Protein AF-A0A9Q3YVE8-F1 (afdb_monomer_lite)

Radius of gyration: 18.66 Å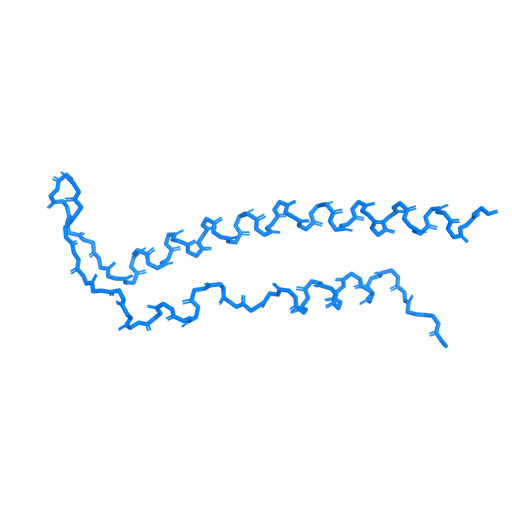; chains: 1; bounding box: 40×12×59 Å

Structure (mmCIF, N/CA/C/O backbone):
data_AF-A0A9Q3YVE8-F1
#
_entry.id   AF-A0A9Q3YVE8-F1
#
loop_
_atom_site.group_PDB
_atom_site.id
_atom_site.type_symbol
_atom_site.label_atom_id
_atom_site.label_alt_id
_atom_site.label_comp_id
_atom_site.label_asym_id
_atom_site.label_entity_id
_atom_site.label_seq_id
_atom_site.pdbx_PDB_ins_code
_atom_site.Cartn_x
_atom_site.Cartn_y
_atom_site.Cartn_z
_atom_site.occupancy
_atom_site.B_iso_or_equiv
_atom_site.auth_seq_id
_atom_site.auth_comp_id
_atom_site.auth_asym_id
_atom_site.auth_atom_id
_atom_site.pdbx_PDB_model_num
ATOM 1 N N . MET A 1 1 ? -4.308 -2.304 33.410 1.00 51.69 1 MET A N 1
ATOM 2 C CA . MET A 1 1 ? -4.746 -1.094 32.682 1.00 51.69 1 MET A CA 1
ATOM 3 C C . MET A 1 1 ? -5.261 -1.543 31.320 1.00 51.69 1 MET A C 1
ATOM 5 O O . MET A 1 1 ? -4.512 -2.214 30.622 1.00 51.69 1 MET A O 1
ATOM 9 N N . LYS A 1 2 ? -6.541 -1.316 30.986 1.00 65.12 2 LYS A N 1
ATOM 10 C CA . LYS A 1 2 ? -7.064 -1.618 29.639 1.00 65.12 2 LYS A CA 1
ATOM 11 C C . LYS A 1 2 ? -6.658 -0.474 28.708 1.00 65.12 2 LYS A C 1
ATOM 13 O O . LYS A 1 2 ? -6.879 0.678 29.065 1.00 65.12 2 LYS A O 1
ATOM 18 N N . LEU A 1 3 ? -6.056 -0.804 27.566 1.00 67.06 3 LEU A N 1
ATOM 19 C CA . LEU A 1 3 ? -5.794 0.157 26.493 1.00 67.06 3 LEU A CA 1
ATOM 20 C C . LEU A 1 3 ? -7.127 0.677 25.947 1.00 67.06 3 LEU A C 1
ATOM 22 O O . LEU A 1 3 ? -8.099 -0.077 25.848 1.00 67.06 3 LEU A O 1
ATOM 26 N N . SER A 1 4 ? -7.167 1.956 25.599 1.00 75.69 4 SER A N 1
ATOM 27 C CA . SER A 1 4 ? -8.287 2.552 24.881 1.00 75.69 4 SER A CA 1
ATOM 28 C C . SER A 1 4 ? -8.403 1.964 23.470 1.00 75.69 4 SER A C 1
ATOM 30 O O . SER A 1 4 ? -7.428 1.475 22.894 1.00 75.69 4 SER A O 1
ATOM 32 N N . PHE A 1 5 ? -9.604 2.042 22.889 1.00 69.62 5 PHE A N 1
ATOM 33 C CA . PHE A 1 5 ? -9.874 1.643 21.501 1.00 69.62 5 PHE A CA 1
ATOM 34 C C . PHE A 1 5 ? -8.847 2.234 20.524 1.00 69.62 5 PHE A C 1
ATOM 36 O O . PHE A 1 5 ? -8.286 1.524 19.690 1.00 69.62 5 PHE A O 1
ATOM 43 N N . TYR A 1 6 ? -8.562 3.527 20.687 1.00 69.81 6 TYR A N 1
ATOM 44 C CA . TYR A 1 6 ? -7.629 4.261 19.844 1.00 69.81 6 TYR A CA 1
ATOM 45 C C . TYR A 1 6 ? -6.209 3.687 19.928 1.00 69.81 6 TYR A C 1
ATOM 47 O O . TYR A 1 6 ? -5.561 3.489 18.905 1.00 69.81 6 TYR A O 1
ATOM 55 N N . GLU A 1 7 ? -5.739 3.325 21.122 1.00 75.75 7 GLU A N 1
ATOM 56 C CA . GLU A 1 7 ? -4.405 2.744 21.300 1.00 75.75 7 GLU A CA 1
ATOM 57 C C . GLU A 1 7 ? -4.286 1.335 20.701 1.00 75.75 7 GLU A C 1
ATOM 59 O O . GLU A 1 7 ? -3.255 1.004 20.114 1.00 75.75 7 GLU A O 1
ATOM 64 N N . VAL A 1 8 ? -5.334 0.507 20.804 1.00 74.62 8 VAL A N 1
ATOM 65 C CA . VAL A 1 8 ? -5.361 -0.834 20.188 1.00 74.62 8 VAL A CA 1
ATOM 66 C C . VAL A 1 8 ? -5.349 -0.729 18.664 1.00 74.62 8 VAL A C 1
ATOM 68 O O . VAL A 1 8 ? -4.570 -1.426 18.011 1.00 74.62 8 VAL A O 1
ATOM 71 N N . TYR A 1 9 ? -6.155 0.178 18.107 1.00 71.00 9 TYR A N 1
ATOM 72 C CA . TYR A 1 9 ? -6.189 0.447 16.672 1.00 71.00 9 TYR A CA 1
ATOM 73 C C . TYR A 1 9 ? -4.833 0.943 16.157 1.00 71.00 9 TYR A C 1
ATOM 75 O O . TYR A 1 9 ? -4.288 0.366 15.219 1.00 71.00 9 TYR A O 1
ATOM 83 N N . ILE A 1 10 ? -4.240 1.953 16.803 1.00 73.38 10 ILE A N 1
ATOM 84 C CA . ILE A 1 10 ? -2.936 2.504 16.407 1.00 73.38 10 ILE A CA 1
ATOM 85 C C . ILE A 1 10 ? -1.845 1.435 16.473 1.00 73.38 10 ILE A C 1
ATOM 87 O O . ILE A 1 10 ? -1.025 1.337 15.563 1.00 73.38 10 ILE A O 1
ATOM 91 N N . LYS A 1 11 ? -1.846 0.585 17.505 1.00 72.31 11 LYS A N 1
ATOM 92 C CA . LYS A 1 11 ? -0.855 -0.487 17.632 1.00 72.31 11 LYS A CA 1
ATOM 93 C C . LYS A 1 11 ? -0.986 -1.524 16.514 1.00 72.31 11 LYS A C 1
ATOM 95 O O . LYS A 1 11 ? 0.025 -1.879 15.912 1.00 72.31 11 LYS A O 1
ATOM 100 N N . ALA A 1 12 ? -2.207 -1.959 16.198 1.00 66.25 12 ALA A N 1
ATOM 101 C CA . ALA A 1 12 ? -2.462 -2.875 15.086 1.00 66.25 12 ALA A CA 1
ATOM 102 C C . ALA A 1 12 ? -2.118 -2.236 13.728 1.00 66.25 12 ALA A C 1
ATOM 104 O O . ALA A 1 12 ? -1.503 -2.879 12.880 1.00 66.25 12 ALA A O 1
ATOM 105 N N . TYR A 1 13 ? -2.448 -0.958 13.538 1.00 69.31 13 TYR A N 1
ATOM 106 C CA . TYR A 1 13 ? -2.119 -0.199 12.333 1.00 69.31 13 TYR A CA 1
ATOM 107 C C . TYR A 1 13 ? -0.600 -0.076 12.130 1.00 69.31 13 TYR A C 1
ATOM 109 O O . TYR A 1 13 ? -0.102 -0.332 11.036 1.00 69.31 13 TYR A O 1
ATOM 117 N N . LEU A 1 14 ? 0.152 0.274 13.179 1.00 68.69 14 LEU A N 1
ATOM 118 C CA . LEU A 1 14 ? 1.605 0.456 13.108 1.00 68.69 14 LEU A CA 1
ATOM 119 C C . LEU A 1 14 ? 2.360 -0.869 12.952 1.00 68.69 14 LEU A C 1
ATOM 121 O O . LEU A 1 14 ? 3.324 -0.929 12.194 1.00 68.69 14 LEU A O 1
ATOM 125 N N . GLN A 1 15 ? 1.925 -1.940 13.626 1.00 66.88 15 GLN A N 1
ATOM 126 C CA . GLN A 1 15 ? 2.564 -3.258 13.514 1.00 66.88 15 GLN A CA 1
ATOM 127 C C . GLN A 1 15 ? 2.448 -3.862 12.109 1.00 66.88 15 GLN A C 1
ATOM 129 O O . GLN A 1 15 ? 3.336 -4.599 11.692 1.00 66.88 15 GLN A O 1
ATOM 134 N N . ASN A 1 16 ? 1.385 -3.535 11.373 1.00 60.50 16 ASN A N 1
ATOM 135 C CA . ASN A 1 16 ? 1.127 -4.095 10.047 1.00 60.50 16 ASN A CA 1
ATOM 136 C C . ASN A 1 16 ? 1.615 -3.208 8.887 1.00 60.50 16 ASN A C 1
ATOM 138 O O . ASN A 1 16 ? 1.418 -3.568 7.729 1.00 60.50 16 ASN A O 1
ATOM 142 N N . ARG A 1 17 ? 2.248 -2.055 9.154 1.00 63.09 17 ARG A N 1
ATOM 143 C CA . ARG A 1 17 ? 2.670 -1.106 8.108 1.00 63.09 17 ARG A CA 1
ATOM 144 C C . ARG A 1 17 ? 4.174 -0.845 8.106 1.00 63.09 17 ARG A C 1
ATOM 146 O O . ARG A 1 17 ? 4.637 0.262 8.361 1.00 63.09 17 ARG A O 1
ATOM 153 N N . ILE A 1 18 ? 4.930 -1.873 7.736 1.00 70.31 18 ILE A N 1
ATOM 154 C CA . ILE A 1 18 ? 6.246 -1.692 7.107 1.00 70.31 18 ILE A CA 1
ATOM 155 C C . ILE A 1 18 ? 5.991 -1.262 5.651 1.00 70.31 18 ILE A C 1
ATOM 157 O O . ILE A 1 18 ? 5.020 -1.720 5.049 1.00 70.31 18 ILE A O 1
ATOM 161 N N . ASP A 1 19 ? 6.802 -0.353 5.092 1.00 77.62 19 ASP A N 1
ATOM 162 C CA . ASP A 1 19 ? 6.683 0.043 3.680 1.00 77.62 19 ASP A CA 1
ATOM 163 C C . ASP A 1 19 ? 6.693 -1.218 2.798 1.00 77.62 19 ASP A C 1
ATOM 165 O O . ASP A 1 19 ? 7.699 -1.934 2.780 1.00 77.62 19 ASP A O 1
ATOM 169 N N . PRO A 1 20 ? 5.596 -1.506 2.072 1.00 78.31 20 PRO A N 1
ATOM 170 C CA . PRO A 1 20 ? 5.431 -2.777 1.375 1.00 78.31 20 PRO A CA 1
ATOM 171 C C . PRO A 1 20 ? 6.399 -2.944 0.198 1.00 78.31 20 PRO A C 1
ATOM 173 O O . PRO A 1 20 ? 6.493 -4.032 -0.372 1.00 78.31 20 PRO A O 1
ATOM 176 N N . THR A 1 21 ? 7.109 -1.875 -0.169 1.00 84.25 21 THR A N 1
ATOM 177 C CA . THR A 1 21 ? 8.055 -1.827 -1.283 1.00 84.25 21 THR A CA 1
ATOM 178 C C . THR A 1 21 ? 9.505 -1.608 -0.854 1.00 84.25 21 THR A C 1
ATOM 180 O O . THR A 1 21 ? 10.383 -1.554 -1.714 1.00 84.25 21 THR A O 1
ATOM 183 N N . ALA A 1 22 ? 9.798 -1.538 0.451 1.00 83.12 22 ALA A N 1
ATOM 184 C CA . ALA A 1 22 ? 11.151 -1.278 0.960 1.00 83.12 22 ALA A CA 1
ATOM 185 C C . ALA A 1 22 ? 12.201 -2.262 0.411 1.00 83.12 22 ALA A C 1
ATOM 187 O O . ALA A 1 22 ? 13.306 -1.877 0.046 1.00 83.12 22 ALA A O 1
ATOM 188 N N . GLN A 1 23 ? 11.828 -3.533 0.288 1.00 84.25 23 GLN A N 1
ATOM 189 C CA . GLN A 1 23 ? 12.652 -4.616 -0.246 1.00 84.25 23 GLN A CA 1
ATOM 190 C C . GLN A 1 23 ? 12.841 -4.577 -1.771 1.00 84.25 23 GLN A C 1
ATOM 192 O O . GLN A 1 23 ? 13.635 -5.355 -2.299 1.00 84.25 23 GLN A O 1
ATOM 197 N N . MET A 1 24 ? 12.086 -3.738 -2.486 1.00 84.31 24 M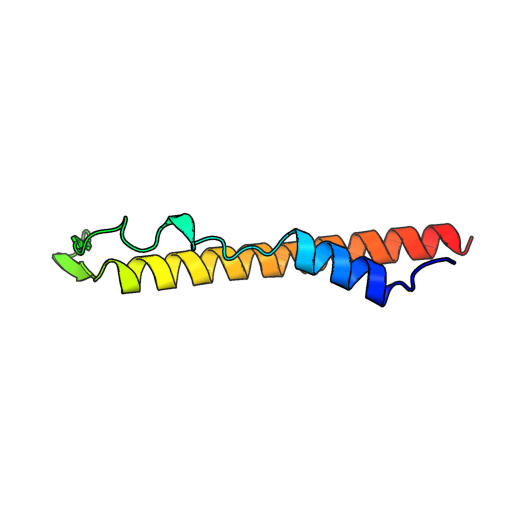ET A N 1
ATOM 198 C CA . MET A 1 24 ? 12.110 -3.638 -3.951 1.00 84.31 24 MET A CA 1
ATOM 199 C C . MET A 1 24 ? 13.060 -2.543 -4.448 1.00 84.31 24 MET A C 1
ATOM 201 O O . MET A 1 24 ? 13.499 -2.589 -5.599 1.00 84.31 24 MET A O 1
ATOM 205 N N . VAL A 1 25 ? 13.405 -1.582 -3.586 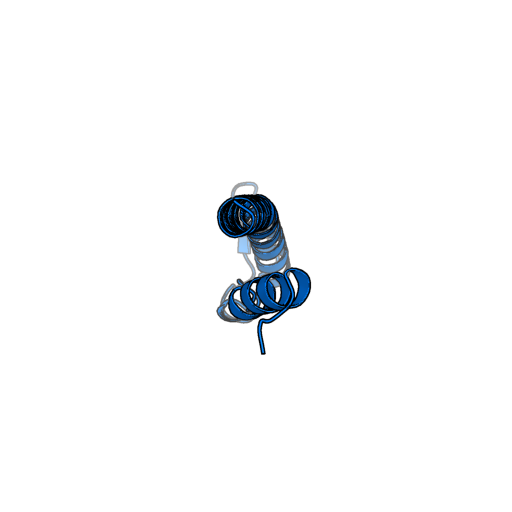1.00 82.06 25 VAL A N 1
ATOM 206 C CA . VAL A 1 25 ? 14.333 -0.491 -3.907 1.00 82.06 25 VAL A CA 1
ATOM 207 C C . VAL A 1 25 ? 15.678 -1.065 -4.357 1.00 82.06 25 VAL A C 1
ATOM 209 O O . VAL A 1 25 ? 16.261 -1.918 -3.689 1.00 82.06 25 VAL A O 1
ATOM 212 N N . GLY A 1 26 ? 16.150 -0.629 -5.528 1.00 82.94 26 GLY A N 1
ATOM 213 C CA . GLY A 1 26 ? 17.405 -1.092 -6.131 1.00 82.94 26 GLY A CA 1
ATOM 214 C C . GLY A 1 26 ? 17.362 -2.491 -6.762 1.00 82.94 26 GLY A C 1
ATOM 215 O O . GLY A 1 26 ? 18.377 -2.935 -7.288 1.00 82.94 26 GLY A O 1
ATOM 216 N N . ARG A 1 27 ? 16.217 -3.192 -6.734 1.00 88.31 27 ARG A N 1
ATOM 217 C CA . ARG A 1 27 ? 16.051 -4.517 -7.367 1.00 88.31 27 ARG A CA 1
ATOM 218 C C . ARG A 1 27 ? 15.319 -4.481 -8.703 1.00 88.31 27 ARG A C 1
ATOM 220 O O . ARG A 1 27 ? 15.429 -5.434 -9.468 1.00 88.31 27 ARG A O 1
ATOM 227 N N . ILE A 1 28 ? 14.560 -3.419 -8.965 1.00 87.75 28 ILE A N 1
ATOM 228 C CA . ILE A 1 28 ? 13.819 -3.248 -10.217 1.00 87.75 28 ILE A CA 1
ATOM 229 C C . ILE A 1 28 ? 14.644 -2.350 -11.147 1.00 87.75 28 ILE A C 1
ATOM 231 O O . ILE A 1 28 ? 14.859 -1.188 -10.796 1.00 87.75 28 ILE A O 1
ATOM 235 N N . PRO A 1 29 ? 15.129 -2.862 -12.294 1.00 90.50 29 PRO A N 1
ATOM 236 C CA . PRO A 1 29 ? 15.831 -2.052 -13.279 1.00 90.50 29 PRO A CA 1
ATOM 237 C C . PRO A 1 29 ? 14.849 -1.228 -14.119 1.00 90.50 29 PRO A C 1
ATOM 239 O O . PRO A 1 29 ? 13.655 -1.531 -14.199 1.00 90.50 29 PRO A O 1
ATOM 242 N N . ASP A 1 30 ? 15.381 -0.213 -14.791 1.00 93.44 30 ASP A N 1
ATOM 243 C CA . ASP A 1 30 ? 14.657 0.505 -15.833 1.00 93.44 30 ASP A CA 1
ATOM 244 C C . ASP A 1 30 ? 14.324 -0.443 -16.995 1.00 93.44 30 ASP A C 1
ATOM 246 O O . ASP A 1 30 ? 15.146 -1.270 -17.399 1.00 93.44 30 ASP A O 1
ATOM 250 N N . GLN A 1 31 ? 13.113 -0.337 -17.540 1.00 92.81 31 GLN A N 1
ATOM 251 C CA . GLN A 1 31 ? 12.626 -1.232 -18.592 1.00 92.81 31 GLN A CA 1
ATOM 252 C C . GLN A 1 31 ? 11.641 -0.533 -19.530 1.00 92.81 31 GLN A C 1
ATOM 254 O O . GLN A 1 31 ? 11.116 0.537 -19.227 1.00 92.81 31 GLN A O 1
ATOM 259 N N . ARG A 1 32 ? 11.386 -1.142 -20.692 1.00 92.94 32 ARG A N 1
ATOM 260 C CA . ARG A 1 32 ? 10.288 -0.733 -21.574 1.00 92.94 32 ARG A CA 1
ATOM 261 C C . ARG A 1 32 ? 9.060 -1.581 -21.286 1.00 92.94 32 ARG A C 1
ATOM 263 O O . ARG A 1 32 ? 9.190 -2.786 -21.086 1.00 92.94 32 ARG A O 1
ATOM 270 N N . ASP A 1 33 ? 7.894 -0.955 -21.253 1.00 87.12 33 ASP A N 1
ATOM 271 C CA . ASP A 1 33 ? 6.633 -1.679 -21.140 1.00 87.12 33 ASP A CA 1
ATOM 272 C C . ASP A 1 33 ? 6.224 -2.334 -22.471 1.00 87.12 33 ASP A C 1
ATOM 274 O O . ASP A 1 33 ? 6.928 -2.256 -23.482 1.00 87.12 33 ASP A O 1
ATOM 278 N N . SER A 1 34 ? 5.072 -3.003 -22.466 1.00 87.56 34 SER A N 1
ATOM 279 C CA . SER A 1 34 ? 4.514 -3.678 -23.641 1.00 87.56 34 SER A CA 1
ATOM 280 C C . SER A 1 34 ? 4.173 -2.738 -24.800 1.00 87.56 34 SER A C 1
ATOM 282 O O . SER A 1 34 ? 4.056 -3.201 -25.930 1.00 87.56 34 SER A O 1
ATOM 284 N N . GLU A 1 35 ? 4.017 -1.438 -24.541 1.00 91.19 35 GLU A N 1
ATOM 285 C CA . GLU A 1 35 ? 3.752 -0.409 -25.554 1.00 91.19 35 GLU A CA 1
ATOM 286 C C . GLU A 1 35 ? 5.056 0.220 -26.079 1.00 91.19 35 GLU A C 1
ATOM 288 O O . GLU A 1 35 ? 5.042 1.052 -26.986 1.00 91.19 35 GLU A O 1
ATOM 293 N N . GLY A 1 36 ? 6.204 -0.200 -25.538 1.00 89.25 36 GLY A N 1
ATOM 294 C CA . GLY A 1 36 ? 7.524 0.307 -25.887 1.00 89.25 36 GLY A CA 1
ATOM 295 C C . GLY A 1 36 ? 7.912 1.587 -25.145 1.00 89.25 36 GLY A C 1
ATOM 296 O O . GLY A 1 36 ? 8.989 2.130 -25.421 1.00 89.25 36 GLY A O 1
ATOM 297 N N . SER A 1 37 ? 7.101 2.062 -24.195 1.00 92.50 37 SER A N 1
ATOM 298 C CA . SER A 1 37 ? 7.396 3.258 -23.404 1.00 92.50 37 SER A CA 1
ATOM 299 C C . SER A 1 37 ? 8.444 2.955 -22.338 1.00 92.50 37 SER A C 1
ATOM 301 O O . SER A 1 37 ? 8.426 1.909 -21.693 1.00 92.50 37 SER A O 1
ATOM 303 N N . PHE A 1 38 ? 9.398 3.870 -22.160 1.00 93.44 38 PHE A N 1
ATOM 304 C CA . PHE A 1 38 ? 10.453 3.720 -21.159 1.00 93.44 38 PHE A CA 1
ATOM 305 C C . PHE A 1 38 ? 9.923 4.045 -19.761 1.00 93.44 38 PHE A C 1
ATOM 307 O O . PHE A 1 38 ? 9.318 5.098 -19.554 1.00 93.44 38 PHE A O 1
ATOM 314 N N . ARG A 1 39 ? 10.189 3.159 -18.801 1.00 91.81 39 ARG A N 1
ATOM 315 C CA . ARG A 1 39 ? 9.791 3.294 -17.400 1.00 91.81 39 ARG A CA 1
ATOM 316 C C . ARG A 1 39 ? 10.997 3.069 -16.502 1.00 91.81 39 ARG A C 1
ATOM 318 O O . ARG A 1 39 ? 11.702 2.070 -16.654 1.00 91.81 39 ARG A O 1
ATOM 325 N N . THR A 1 40 ? 11.219 3.967 -15.546 1.00 92.75 40 THR A N 1
ATOM 326 C CA . THR A 1 40 ? 12.281 3.755 -14.556 1.00 92.75 40 THR A CA 1
ATOM 327 C C . THR A 1 40 ? 11.843 2.759 -13.488 1.00 92.75 40 THR A C 1
ATOM 329 O O . THR A 1 40 ? 10.657 2.659 -13.158 1.00 92.75 40 THR A O 1
ATOM 332 N N . GLY A 1 41 ? 12.801 2.048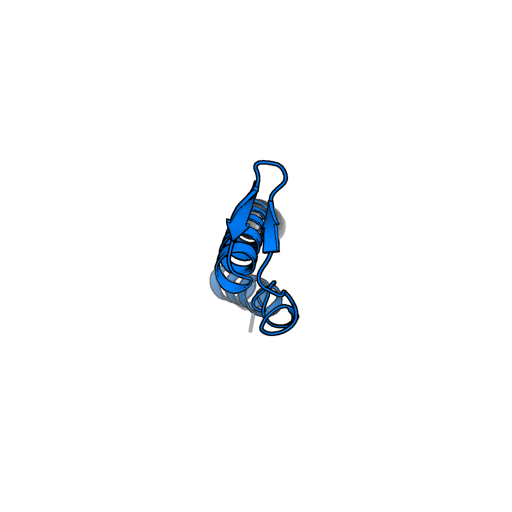 -12.895 1.00 88.75 41 GLY A N 1
ATOM 333 C CA . GLY A 1 41 ? 12.536 1.155 -11.767 1.00 88.75 41 GLY A CA 1
ATOM 334 C C . GLY A 1 41 ? 11.842 1.882 -10.611 1.00 88.75 41 GLY A C 1
ATOM 335 O O . GLY A 1 41 ? 10.915 1.354 -10.003 1.00 88.75 41 GL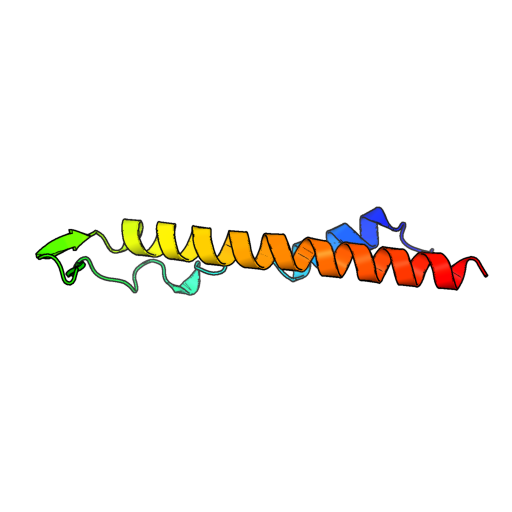Y A O 1
ATOM 336 N N . GLU A 1 42 ? 12.212 3.140 -10.364 1.00 90.00 42 GLU A N 1
ATOM 337 C CA . GLU A 1 42 ? 11.578 3.988 -9.350 1.00 90.00 42 GLU A CA 1
ATOM 338 C C . GLU A 1 42 ? 10.113 4.321 -9.676 1.00 90.00 42 GLU A C 1
ATOM 340 O O . GLU A 1 42 ? 9.259 4.261 -8.789 1.00 90.00 42 GLU A O 1
ATOM 345 N N . GLN A 1 43 ? 9.789 4.621 -10.941 1.00 90.19 43 GLN A N 1
ATOM 346 C CA . GLN A 1 43 ? 8.403 4.847 -11.370 1.00 90.19 43 GLN A CA 1
ATOM 347 C C . GLN A 1 43 ? 7.543 3.602 -11.145 1.00 90.19 43 GLN A C 1
ATOM 349 O O . GLN A 1 43 ? 6.432 3.703 -10.625 1.00 90.19 43 GLN A O 1
ATOM 354 N N . ILE A 1 44 ? 8.084 2.429 -11.470 1.00 91.06 44 ILE A N 1
ATOM 355 C CA . ILE A 1 44 ? 7.406 1.145 -11.283 1.00 91.06 44 ILE A CA 1
ATOM 356 C C . ILE A 1 44 ? 7.176 0.872 -9.792 1.00 91.06 44 ILE A C 1
ATOM 358 O O . ILE A 1 44 ? 6.060 0.552 -9.382 1.00 91.06 44 ILE A O 1
ATOM 362 N N . ILE A 1 45 ? 8.201 1.063 -8.955 1.00 90.75 45 ILE A N 1
ATOM 363 C CA . ILE A 1 45 ? 8.089 0.900 -7.498 1.00 90.75 45 ILE A CA 1
ATOM 364 C C . ILE A 1 45 ? 7.037 1.852 -6.924 1.00 90.75 45 ILE A C 1
ATOM 366 O O . ILE A 1 45 ? 6.246 1.448 -6.071 1.00 90.75 45 ILE A O 1
ATOM 370 N N . ARG A 1 46 ? 6.985 3.104 -7.393 1.00 90.25 46 ARG A N 1
ATOM 371 C CA . ARG A 1 46 ? 6.006 4.095 -6.930 1.00 90.25 46 ARG A CA 1
ATOM 372 C C . ARG A 1 46 ? 4.567 3.673 -7.225 1.00 90.25 46 ARG A C 1
ATOM 374 O O . ARG A 1 46 ? 3.693 3.888 -6.385 1.00 90.25 46 ARG A O 1
ATOM 381 N N . GLU A 1 47 ? 4.314 3.081 -8.385 1.00 90.44 47 GLU A N 1
ATOM 382 C CA . GLU A 1 47 ? 2.983 2.588 -8.749 1.00 90.44 47 GLU A CA 1
ATOM 383 C C . GLU A 1 47 ? 2.580 1.366 -7.937 1.00 90.44 47 GLU A C 1
ATOM 385 O O . GLU A 1 47 ? 1.512 1.372 -7.324 1.00 90.44 47 GLU A O 1
ATOM 390 N N . ILE A 1 48 ? 3.475 0.383 -7.825 1.00 89.31 48 ILE A N 1
ATOM 391 C CA . ILE A 1 48 ? 3.262 -0.800 -6.983 1.00 89.31 48 ILE A CA 1
ATOM 392 C C . ILE A 1 48 ? 2.982 -0.372 -5.537 1.00 89.31 48 ILE A C 1
ATOM 394 O O . ILE A 1 48 ? 2.034 -0.847 -4.909 1.00 89.31 48 ILE A O 1
ATOM 398 N N . ARG A 1 49 ? 3.759 0.582 -5.011 1.00 88.75 49 ARG A N 1
ATOM 399 C CA . ARG A 1 49 ? 3.565 1.135 -3.667 1.00 88.75 49 ARG A CA 1
ATOM 400 C C . ARG A 1 49 ? 2.179 1.741 -3.508 1.00 88.75 49 ARG A C 1
ATOM 402 O O . ARG A 1 49 ? 1.541 1.503 -2.485 1.00 88.75 49 ARG A O 1
ATOM 409 N N . LYS A 1 50 ? 1.712 2.514 -4.490 1.00 88.94 50 LYS A N 1
ATOM 410 C CA . LYS A 1 50 ? 0.379 3.123 -4.462 1.00 88.94 50 LYS A CA 1
ATOM 411 C C . LYS A 1 50 ? -0.710 2.051 -4.402 1.00 88.94 50 LYS A C 1
ATOM 413 O O . LYS A 1 50 ? -1.547 2.099 -3.508 1.00 88.94 50 LYS A O 1
ATOM 418 N N . GLU A 1 51 ? -0.648 1.045 -5.269 1.00 88.31 51 GLU A N 1
ATOM 419 C CA . GLU A 1 51 ? -1.626 -0.048 -5.282 1.00 88.31 51 GLU A CA 1
ATOM 420 C C . GLU A 1 51 ? -1.638 -0.854 -3.978 1.00 88.31 51 GLU A C 1
ATOM 422 O O . GLU A 1 51 ? -2.702 -1.214 -3.469 1.00 88.31 51 GLU A O 1
ATOM 427 N N . MET A 1 52 ? -0.460 -1.141 -3.416 1.00 86.38 52 MET A N 1
ATOM 428 C CA . MET A 1 52 ? -0.350 -1.856 -2.145 1.00 86.38 52 MET A CA 1
ATOM 429 C C . MET A 1 52 ? -0.888 -1.012 -0.987 1.00 86.38 52 MET A C 1
ATOM 431 O O . MET A 1 52 ? -1.641 -1.526 -0.165 1.00 86.38 52 MET A O 1
ATOM 435 N N . LEU A 1 53 ? -0.575 0.285 -0.934 1.00 83.56 53 LEU A N 1
ATOM 436 C CA . LEU A 1 53 ? -1.113 1.184 0.089 1.00 83.56 53 LEU A CA 1
ATOM 437 C C . LEU A 1 53 ? -2.635 1.332 -0.006 1.00 83.56 53 LEU A C 1
ATOM 439 O O . LEU A 1 53 ? -3.286 1.329 1.040 1.00 83.56 53 LEU A O 1
ATOM 443 N N . ASP A 1 54 ? -3.194 1.396 -1.217 1.00 84.56 54 ASP A N 1
ATOM 444 C CA . ASP A 1 54 ? -4.642 1.443 -1.446 1.00 84.56 54 ASP A CA 1
ATOM 445 C C . ASP A 1 54 ? -5.328 0.154 -0.963 1.00 84.56 54 ASP A C 1
ATOM 447 O O . ASP A 1 54 ? -6.394 0.212 -0.345 1.00 84.56 54 ASP A O 1
ATOM 451 N N . LYS A 1 55 ? -4.707 -1.016 -1.178 1.00 82.62 55 LYS A N 1
ATOM 452 C CA . LYS A 1 55 ? -5.193 -2.298 -0.636 1.00 82.62 55 LYS A CA 1
ATOM 453 C C . LYS A 1 55 ? -5.171 -2.309 0.892 1.00 82.62 55 LYS A C 1
ATOM 455 O O . LYS A 1 55 ? -6.206 -2.559 1.500 1.00 82.62 55 LYS A O 1
ATOM 460 N N . ILE A 1 56 ? -4.051 -1.928 1.514 1.00 77.31 56 ILE A N 1
ATOM 461 C CA . ILE A 1 56 ? -3.960 -1.869 2.984 1.00 77.31 56 ILE A CA 1
ATOM 462 C C . ILE A 1 56 ? -4.948 -0.822 3.540 1.00 77.31 56 ILE A C 1
ATOM 464 O O . ILE A 1 56 ? -5.507 -0.984 4.620 1.00 77.31 56 ILE A O 1
ATOM 468 N N . GLY A 1 57 ? -5.196 0.273 2.813 1.00 73.50 57 GLY A N 1
ATOM 469 C CA . GLY A 1 57 ? -6.230 1.254 3.153 1.00 73.50 57 GLY A CA 1
ATOM 470 C C . GLY A 1 57 ? -7.633 0.644 3.222 1.00 73.50 57 GLY A C 1
ATOM 471 O O . GLY A 1 57 ? -8.373 0.935 4.156 1.00 73.50 57 GLY A O 1
ATOM 472 N N . LYS A 1 58 ? -7.982 -0.248 2.290 1.00 76.69 58 LYS A N 1
ATOM 473 C CA . LYS A 1 58 ? -9.254 -0.989 2.327 1.00 76.69 58 LYS A CA 1
ATOM 474 C C . LYS A 1 58 ? -9.308 -1.981 3.491 1.00 76.69 58 LYS A C 1
ATOM 476 O O . LYS A 1 58 ? -10.345 -2.078 4.143 1.00 76.69 58 LYS A O 1
ATOM 481 N N . ASP A 1 59 ? -8.198 -2.651 3.793 1.00 70.00 59 ASP A N 1
ATOM 482 C CA . ASP A 1 59 ? -8.113 -3.601 4.910 1.00 70.00 59 ASP A CA 1
ATOM 483 C C . ASP A 1 59 ? -8.247 -2.912 6.278 1.00 70.00 59 ASP A C 1
ATOM 485 O O . ASP A 1 59 ? -8.855 -3.464 7.195 1.00 70.00 59 ASP A O 1
ATOM 489 N N . ASN A 1 60 ? -7.766 -1.673 6.420 1.00 67.69 60 ASN A N 1
ATOM 490 C CA . ASN A 1 60 ? -7.954 -0.895 7.649 1.00 67.69 60 ASN A CA 1
ATOM 491 C C . ASN A 1 60 ? -9.427 -0.710 8.018 1.00 67.69 60 ASN A C 1
ATOM 493 O O . ASN A 1 60 ? -9.759 -0.780 9.198 1.00 67.69 60 ASN A O 1
ATOM 497 N N . ASN A 1 61 ? -10.303 -0.514 7.028 1.00 70.38 61 ASN A N 1
ATOM 498 C CA . ASN A 1 61 ? -11.738 -0.390 7.277 1.00 70.38 61 ASN A CA 1
ATOM 499 C C . ASN A 1 61 ? -12.300 -1.691 7.878 1.00 70.38 61 ASN A C 1
ATOM 501 O O . ASN A 1 61 ? -13.205 -1.649 8.706 1.00 70.38 61 ASN A O 1
ATOM 505 N N . ILE A 1 62 ? -11.748 -2.852 7.504 1.00 69.75 62 ILE A N 1
ATOM 506 C CA . ILE A 1 62 ? -12.129 -4.156 8.068 1.00 69.75 62 ILE A CA 1
ATOM 507 C C . ILE A 1 62 ? -11.631 -4.277 9.512 1.00 69.75 62 ILE A C 1
ATOM 509 O O . ILE A 1 62 ? -12.408 -4.653 10.388 1.00 69.75 62 ILE A O 1
ATOM 513 N N . ILE A 1 63 ? -10.371 -3.908 9.775 1.00 67.88 63 ILE A N 1
ATOM 514 C CA . ILE A 1 63 ? -9.799 -3.904 11.131 1.00 67.88 63 ILE A CA 1
ATOM 515 C C . ILE A 1 63 ? -10.617 -2.988 12.047 1.00 67.88 63 ILE A C 1
ATOM 517 O O . ILE A 1 63 ? -10.981 -3.389 13.149 1.00 67.88 63 ILE A O 1
ATOM 521 N N . GLU A 1 64 ? -10.954 -1.781 11.594 1.00 66.94 64 GLU A N 1
ATOM 522 C CA . GLU A 1 64 ? -11.779 -0.836 12.348 1.00 66.94 64 GLU A CA 1
ATOM 523 C C . GLU A 1 64 ? -13.161 -1.425 12.673 1.00 66.94 64 GLU A C 1
ATOM 525 O O . GLU A 1 64 ? -13.584 -1.401 13.831 1.00 66.94 64 GLU A O 1
ATOM 530 N N . ILE A 1 65 ? -13.831 -2.039 11.691 1.00 67.19 65 ILE A N 1
ATOM 531 C CA . ILE A 1 65 ? -15.122 -2.715 11.886 1.00 67.19 65 ILE A CA 1
ATOM 532 C C . ILE A 1 65 ? -15.015 -3.858 12.903 1.00 67.19 65 ILE A C 1
ATOM 534 O O . ILE A 1 65 ? -15.892 -3.998 13.759 1.00 67.19 65 ILE A O 1
ATOM 538 N N . ASP A 1 66 ? -13.973 -4.684 12.833 1.00 68.62 66 ASP A N 1
ATOM 539 C CA . ASP A 1 66 ? -13.796 -5.813 13.749 1.00 68.62 66 ASP A CA 1
ATOM 540 C C . ASP A 1 66 ? -13.482 -5.358 15.176 1.00 68.62 66 ASP A C 1
ATOM 542 O O . ASP A 1 66 ? -14.020 -5.920 16.137 1.00 68.62 66 ASP A O 1
ATOM 546 N N . VAL A 1 67 ? -12.686 -4.298 15.341 1.00 68.12 67 VAL A N 1
ATOM 547 C CA . VAL A 1 67 ? -12.441 -3.703 16.660 1.00 68.12 67 VAL A CA 1
ATOM 548 C C . VAL A 1 67 ? -13.735 -3.088 17.215 1.00 68.12 67 VAL A C 1
ATOM 550 O O . VAL A 1 67 ? -14.062 -3.339 18.376 1.00 68.12 67 VAL A O 1
ATOM 553 N N . LEU A 1 68 ? -14.528 -2.373 16.405 1.00 67.69 68 LEU A N 1
ATOM 554 C CA . LEU A 1 68 ? -15.834 -1.828 16.816 1.00 67.69 68 LEU A CA 1
ATOM 555 C C . LEU A 1 68 ? -16.829 -2.930 17.217 1.00 67.69 68 LEU A C 1
ATOM 557 O O . LEU A 1 68 ? -17.512 -2.819 18.239 1.00 67.69 68 LEU A O 1
ATOM 561 N N . LYS A 1 69 ? -16.894 -4.029 16.453 1.00 69.00 69 LYS A N 1
ATOM 562 C CA . LYS A 1 69 ? -17.728 -5.198 16.781 1.00 69.00 69 LYS A CA 1
ATOM 563 C C . LYS A 1 69 ? -17.306 -5.853 18.094 1.00 69.00 69 LYS A C 1
ATOM 565 O O . LYS A 1 69 ? -18.167 -6.297 18.852 1.00 69.00 69 LYS A O 1
ATOM 570 N N . ASN A 1 70 ? -16.006 -5.935 18.364 1.00 64.44 70 ASN A N 1
ATOM 571 C CA . ASN A 1 70 ? -15.494 -6.531 19.595 1.00 64.44 70 ASN A CA 1
ATOM 572 C C . ASN A 1 70 ? -15.688 -5.616 20.817 1.00 64.44 70 ASN A C 1
ATOM 574 O O . ASN A 1 70 ? -16.031 -6.123 21.883 1.00 64.44 70 ASN A O 1
ATOM 578 N N . ASP A 1 71 ? -15.583 -4.289 20.672 1.00 60.75 71 ASP A N 1
ATOM 579 C CA . ASP A 1 71 ? -15.929 -3.339 21.745 1.00 60.75 71 ASP A CA 1
ATOM 580 C C . ASP A 1 71 ? -17.432 -3.379 22.082 1.00 60.75 71 ASP A C 1
ATOM 582 O O . ASP A 1 71 ? -17.816 -3.410 23.251 1.00 60.75 71 ASP A O 1
ATOM 586 N N . GLY A 1 72 ? -18.300 -3.491 21.069 1.00 58.72 72 GLY A N 1
ATOM 587 C CA . GLY A 1 72 ? -19.747 -3.647 21.265 1.00 58.72 72 GLY A CA 1
ATOM 588 C C . GLY A 1 72 ? -20.150 -4.943 21.983 1.00 58.72 72 GLY A C 1
ATOM 589 O O . GLY A 1 72 ? -21.164 -4.968 22.680 1.00 58.72 72 GLY A O 1
ATOM 590 N N . LYS A 1 73 ? -19.352 -6.012 21.858 1.00 54.78 73 LYS A N 1
ATOM 591 C CA . LYS A 1 73 ? -19.542 -7.276 22.595 1.00 54.78 73 LYS A CA 1
ATOM 592 C C . LYS A 1 73 ? -19.055 -7.210 24.043 1.00 54.78 73 LYS A C 1
ATOM 594 O O . LYS A 1 73 ? -19.566 -7.954 24.865 1.00 54.78 73 LYS A O 1
ATOM 599 N N . LEU A 1 74 ? -18.091 -6.341 24.354 1.00 50.69 74 LEU A N 1
ATOM 600 C CA . LEU A 1 74 ? -17.562 -6.138 25.710 1.00 50.69 74 LEU A CA 1
ATOM 601 C C . LEU A 1 74 ? -18.454 -5.239 26.586 1.00 50.69 74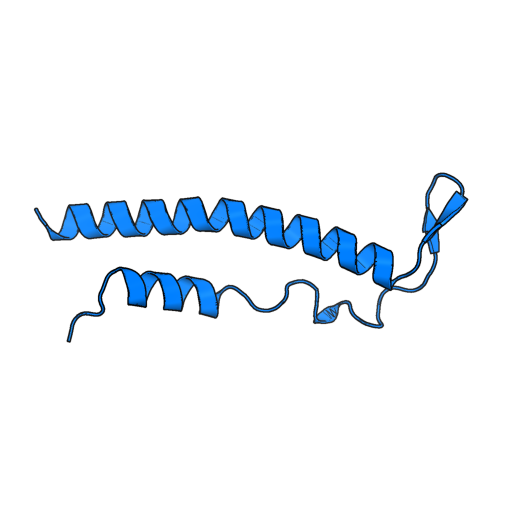 LEU A C 1
ATOM 603 O O . LEU A 1 74 ? -18.227 -5.160 27.791 1.00 50.69 74 LEU A O 1
ATOM 607 N N . LYS A 1 75 ? -19.430 -4.543 25.984 1.00 50.66 75 LYS A N 1
ATOM 608 C CA . LYS A 1 75 ? -20.391 -3.652 26.663 1.00 50.66 75 LYS A CA 1
ATOM 609 C C . LYS A 1 75 ? -21.769 -4.290 26.918 1.00 50.66 75 LYS A C 1
ATOM 611 O O . LYS A 1 75 ? -22.642 -3.606 27.447 1.00 50.66 75 LYS A O 1
ATOM 616 N N . LYS A 1 76 ? -21.970 -5.552 26.529 1.00 45.25 76 LYS A N 1
ATOM 617 C CA . LYS A 1 76 ? -23.139 -6.377 26.885 1.00 45.25 76 LYS A CA 1
ATOM 618 C C . LYS A 1 76 ? -22.763 -7.355 27.986 1.00 45.25 76 LYS A C 1
ATOM 620 O O . LYS A 1 76 ? -23.663 -7.653 28.794 1.00 45.25 76 LYS A O 1
#

Secondary structure (DSSP, 8-state):
-PPPHHHHHHHHHHHT-S-TTGGGTTTS--EE-TTS-EE-HHHHHHHHHHHHHHHHHHHHHHHHHHHHHHHHHHT-

pLDDT: mean 76.96, std 12.25, range [45.25, 93.44]

Sequence (76 aa):
MKLSFYEVYIKAYLQNRIDPTAQMVGRIPDQRDSEGSFRTGEQIIREIRKEMLDKIGKDNNIIEIDVLKNDGKLKK

Organism: NCBI:txid2893752

Foldseek 3Di:
DDDDLVVVLVVVLVVPDDQPLPVQVPVFAWDADPVRDTDGSVNVSVVVSVVVVVVVVVVSVVVNVVSVVVVVVVVD